Protein AF-A0AA37L229-F1 (afdb_monomer_lite)

Sequence (142 aa):
MDAYALAFFHEGLGHAGREPSPFNGANAFDILLMFHKGGVNVQSLLAHWLNDERQSAVLRYAEAGYWDFWGKNEIQNAFAEDQPEFCEAMKAWMLEPGNRQRFAQKILALDTSAMAQPAHCTCGNCTGPRQIVEAVFDWVSE

Structure (mmCIF, N/CA/C/O backbone):
data_AF-A0AA37L229-F1
#
_entry.id   AF-A0AA37L229-F1
#
loop_
_atom_site.group_PDB
_atom_site.id
_atom_site.type_symbol
_atom_site.label_atom_id
_atom_site.label_alt_id
_atom_site.label_comp_id
_atom_site.label_asym_id
_atom_site.label_entity_id
_atom_site.label_seq_id
_atom_site.pdbx_PDB_ins_code
_atom_site.Cartn_x
_atom_site.Cartn_y
_atom_site.Cartn_z
_atom_site.occupancy
_atom_site.B_iso_or_equiv
_atom_site.auth_seq_id
_atom_site.auth_comp_id
_atom_site.auth_asym_id
_atom_site.auth_atom_id
_atom_site.pdbx_PDB_model_num
ATOM 1 N N . MET A 1 1 ? -15.700 -14.506 7.193 1.00 56.59 1 MET A N 1
ATOM 2 C CA . MET A 1 1 ? -15.901 -14.072 5.790 1.00 56.59 1 MET A CA 1
ATOM 3 C C . MET A 1 1 ? -14.588 -13.612 5.146 1.00 56.59 1 MET A C 1
ATOM 5 O O . MET A 1 1 ? -14.593 -13.240 3.983 1.00 56.59 1 MET A O 1
ATOM 9 N N . ASP A 1 2 ? -13.451 -13.716 5.845 1.00 76.56 2 ASP A N 1
ATOM 10 C CA . ASP A 1 2 ? -12.199 -13.056 5.445 1.00 76.56 2 ASP A CA 1
ATOM 11 C C . ASP A 1 2 ? -11.352 -13.823 4.421 1.00 76.56 2 ASP A C 1
ATOM 13 O O . ASP A 1 2 ? -10.548 -13.216 3.723 1.00 76.56 2 ASP A O 1
ATOM 17 N N . ALA A 1 3 ? -11.543 -15.139 4.270 1.00 88.19 3 ALA A N 1
ATOM 18 C CA . ALA A 1 3 ? -10.722 -15.950 3.363 1.00 88.19 3 ALA A CA 1
ATOM 19 C C . ALA A 1 3 ? -10.881 -15.549 1.886 1.00 88.19 3 ALA A C 1
ATOM 21 O O . ALA A 1 3 ? -9.897 -15.516 1.150 1.00 88.19 3 ALA A O 1
ATOM 22 N N . TYR A 1 4 ? -12.104 -15.208 1.460 1.00 93.06 4 TYR A N 1
ATOM 23 C CA . TYR A 1 4 ? -12.345 -14.721 0.101 1.00 93.06 4 TYR A CA 1
ATOM 24 C C . TYR A 1 4 ? -11.716 -13.343 -0.119 1.00 93.06 4 TYR A C 1
ATOM 26 O O . TYR A 1 4 ? -11.012 -13.152 -1.105 1.00 93.06 4 TYR A O 1
ATOM 34 N N . ALA A 1 5 ? -11.931 -12.402 0.809 1.00 95.38 5 ALA A N 1
ATOM 35 C CA . ALA A 1 5 ? -11.370 -11.057 0.709 1.00 95.38 5 ALA A CA 1
ATOM 36 C C . ALA A 1 5 ? -9.837 -11.092 0.657 1.00 95.38 5 ALA A C 1
ATOM 38 O O . ALA A 1 5 ? -9.234 -10.428 -0.180 1.00 95.38 5 ALA A O 1
ATOM 39 N N . LEU A 1 6 ? -9.217 -11.937 1.486 1.00 95.19 6 LEU A N 1
ATOM 40 C CA . LEU A 1 6 ? -7.777 -12.159 1.475 1.00 95.19 6 LEU A CA 1
ATOM 41 C C . LEU A 1 6 ? -7.293 -12.736 0.143 1.00 95.19 6 LEU A C 1
ATOM 43 O O . LEU A 1 6 ? -6.348 -12.204 -0.427 1.00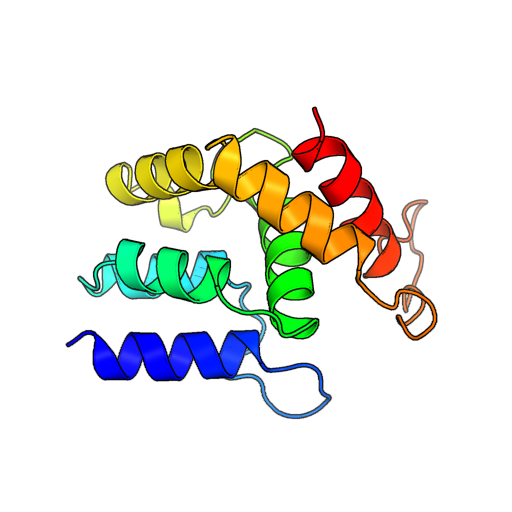 95.19 6 LEU A O 1
ATOM 47 N N . ALA A 1 7 ? -7.939 -13.788 -0.368 1.00 94.56 7 ALA A N 1
ATOM 48 C CA . ALA A 1 7 ? -7.556 -14.404 -1.638 1.00 94.56 7 ALA A CA 1
ATOM 49 C C . ALA A 1 7 ? -7.699 -13.429 -2.815 1.00 94.56 7 ALA A C 1
ATOM 51 O O . ALA A 1 7 ? -6.789 -13.313 -3.632 1.00 94.56 7 ALA A O 1
ATOM 52 N N . PHE A 1 8 ? -8.809 -12.689 -2.868 1.00 94.94 8 PHE A N 1
ATOM 53 C CA . PHE A 1 8 ? -9.053 -11.669 -3.884 1.00 94.94 8 PHE A CA 1
ATOM 54 C C . PHE A 1 8 ? -8.008 -10.552 -3.820 1.00 94.94 8 PHE A C 1
ATOM 56 O O . PHE A 1 8 ? -7.447 -10.163 -4.844 1.00 94.94 8 PHE A O 1
ATOM 63 N N . PHE A 1 9 ? -7.730 -10.045 -2.616 1.00 95.94 9 PHE A N 1
ATOM 64 C CA . PHE A 1 9 ? -6.769 -8.968 -2.422 1.00 95.94 9 PHE A CA 1
ATOM 65 C C . PHE A 1 9 ? -5.349 -9.418 -2.774 1.00 95.94 9 PHE A C 1
ATOM 67 O O . PHE A 1 9 ? -4.676 -8.748 -3.551 1.00 95.94 9 PHE A O 1
ATOM 74 N N . HIS A 1 10 ? -4.930 -10.592 -2.297 1.00 94.81 10 HIS A N 1
ATOM 75 C CA . HIS A 1 10 ? -3.657 -11.216 -2.657 1.00 94.81 10 HIS A CA 1
ATOM 76 C C . HIS A 1 10 ? -3.510 -11.389 -4.174 1.00 94.81 10 HIS A C 1
ATOM 78 O O . HIS A 1 10 ? -2.462 -11.060 -4.727 1.00 94.81 10 HIS A O 1
ATOM 84 N N . GLU A 1 11 ? -4.540 -11.869 -4.869 1.00 94.06 11 GLU A N 1
ATOM 85 C CA . GLU A 1 11 ? -4.483 -12.026 -6.325 1.00 94.06 11 GLU A CA 1
ATOM 86 C C . GLU A 1 11 ? -4.321 -10.671 -7.030 1.00 94.06 11 GLU A C 1
ATOM 88 O O . GLU A 1 11 ? -3.462 -10.514 -7.898 1.00 94.06 11 GLU A O 1
ATOM 93 N N . GLY A 1 12 ? -5.072 -9.651 -6.604 1.00 93.44 12 GLY A N 1
ATOM 94 C CA . GLY A 1 12 ? -4.958 -8.303 -7.165 1.00 93.44 12 GLY A CA 1
ATOM 95 C C . GLY A 1 12 ? -3.601 -7.634 -6.913 1.00 93.44 12 GLY A C 1
ATOM 96 O O . GLY A 1 12 ? -3.063 -6.985 -7.814 1.00 93.44 12 GLY A O 1
ATOM 97 N N . LEU A 1 13 ? -2.993 -7.853 -5.741 1.00 94.62 13 LEU A N 1
ATOM 98 C CA . LEU A 1 13 ? -1.624 -7.409 -5.442 1.00 94.62 13 LEU A CA 1
ATOM 99 C C . LEU A 1 13 ? -0.575 -8.098 -6.326 1.00 94.62 13 LEU A C 1
ATOM 101 O O . LEU A 1 13 ? 0.430 -7.490 -6.693 1.00 94.62 13 LEU A O 1
ATOM 105 N N . GLY A 1 14 ? -0.807 -9.360 -6.691 1.00 90.81 14 GLY A N 1
ATOM 106 C CA . GLY A 1 14 ? 0.073 -10.153 -7.552 1.00 90.81 14 GLY A CA 1
ATOM 107 C C . GLY A 1 14 ? 0.049 -9.761 -9.026 1.00 90.81 14 GLY A C 1
ATOM 108 O O . GLY A 1 14 ? 0.891 -10.210 -9.803 1.00 90.81 14 GLY A O 1
ATOM 109 N N . HIS A 1 15 ? -0.920 -8.944 -9.430 1.00 84.62 15 HIS A N 1
ATOM 110 C CA . HIS A 1 15 ? -1.191 -8.710 -10.835 1.00 84.62 15 HIS A CA 1
ATOM 111 C C . HIS A 1 15 ? -0.247 -7.665 -11.451 1.00 84.62 15 HIS A C 1
ATOM 113 O O . HIS A 1 15 ? -0.337 -6.474 -11.140 1.00 84.62 15 HIS A O 1
ATOM 119 N N . ALA A 1 16 ? 0.608 -8.106 -12.381 1.00 66.88 16 ALA A N 1
ATOM 120 C CA . ALA A 1 16 ? 1.636 -7.294 -13.051 1.00 66.88 16 ALA A CA 1
ATOM 121 C C . ALA A 1 16 ? 1.455 -7.170 -14.588 1.00 66.88 16 ALA A C 1
ATOM 123 O O . ALA A 1 16 ? 2.365 -6.713 -15.278 1.00 66.88 16 ALA A O 1
ATOM 124 N N . GLY A 1 17 ? 0.318 -7.611 -15.146 1.00 63.31 17 GLY A N 1
ATOM 125 C CA . GLY A 1 17 ? 0.182 -7.913 -16.579 1.00 63.31 17 GLY A CA 1
ATOM 126 C C . GLY A 1 17 ? -0.845 -7.098 -17.380 1.00 63.31 17 GLY A C 1
ATOM 127 O O . GLY A 1 17 ? -1.404 -6.109 -16.919 1.00 63.31 17 GLY A O 1
ATOM 128 N N . ARG A 1 18 ? -1.068 -7.552 -18.627 1.00 57.56 18 ARG A N 1
ATOM 129 C CA . ARG A 1 18 ? -2.096 -7.067 -19.581 1.00 57.56 18 ARG A CA 1
ATOM 130 C C . ARG A 1 18 ? -3.452 -7.770 -19.427 1.00 57.56 18 ARG A C 1
ATOM 132 O O . ARG A 1 18 ? -4.376 -7.493 -20.189 1.00 57.56 18 ARG A O 1
ATOM 139 N N . GLU A 1 19 ? -3.537 -8.732 -18.518 1.00 64.69 19 GLU A N 1
ATOM 140 C CA . GLU A 1 19 ? -4.758 -9.484 -18.254 1.00 64.69 19 GLU A CA 1
ATOM 141 C C . GLU A 1 19 ? -5.719 -8.662 -17.377 1.00 64.69 19 GLU A C 1
ATOM 143 O O . GLU A 1 19 ? -5.308 -7.681 -16.756 1.00 64.69 19 GLU A O 1
ATOM 148 N N . PRO A 1 20 ? -7.013 -9.011 -17.320 1.00 69.56 20 PRO A N 1
ATOM 149 C CA . PRO A 1 20 ? -7.942 -8.343 -16.420 1.00 69.56 20 PRO A CA 1
ATOM 150 C C . PRO A 1 20 ? -7.511 -8.544 -14.960 1.00 69.56 20 PRO A C 1
ATOM 152 O O . PRO A 1 20 ? -7.500 -9.664 -14.452 1.00 69.56 20 PRO A O 1
ATOM 155 N N . SER A 1 21 ? -7.154 -7.455 -14.281 1.00 82.25 21 SER A N 1
ATOM 156 C CA . SER A 1 21 ? -6.869 -7.474 -12.843 1.00 82.25 21 SER A CA 1
ATOM 157 C C . SER A 1 21 ? -8.166 -7.644 -12.042 1.00 82.25 21 SER A C 1
ATOM 159 O O . SER A 1 21 ? -9.157 -6.991 -12.385 1.00 82.25 21 SER A O 1
ATOM 161 N N . PRO A 1 22 ? -8.164 -8.401 -10.924 1.00 85.38 22 PRO A N 1
ATOM 162 C CA . PRO A 1 22 ? -9.277 -8.414 -9.975 1.00 85.38 22 PRO A CA 1
ATOM 163 C C . PRO A 1 22 ? -9.675 -7.013 -9.497 1.00 85.38 22 PRO A C 1
ATOM 165 O O . PRO A 1 22 ? -10.850 -6.756 -9.261 1.00 85.38 22 PRO A O 1
ATOM 168 N N . PHE A 1 23 ? -8.719 -6.083 -9.405 1.00 88.81 23 PHE A N 1
ATOM 169 C CA . PHE A 1 23 ? -8.996 -4.704 -8.993 1.00 88.81 23 PHE A CA 1
ATOM 170 C C . PHE A 1 23 ? -9.727 -3.890 -10.071 1.00 88.81 23 PHE A C 1
ATOM 172 O O . PHE A 1 23 ? -10.268 -2.833 -9.769 1.00 88.81 23 PHE A O 1
ATOM 179 N N . ASN A 1 24 ? -9.772 -4.372 -11.319 1.00 83.62 24 ASN A N 1
ATOM 180 C CA . ASN A 1 24 ? -10.528 -3.777 -12.424 1.00 83.62 24 ASN A CA 1
ATOM 181 C C . ASN A 1 24 ? -10.309 -2.255 -12.597 1.00 83.62 24 ASN A C 1
ATOM 183 O O . ASN A 1 24 ? -11.247 -1.497 -12.832 1.00 83.62 24 ASN A O 1
ATOM 187 N N . GLY A 1 25 ? -9.062 -1.801 -12.445 1.00 81.44 25 GLY A N 1
ATOM 188 C CA . GLY A 1 25 ? -8.683 -0.389 -12.569 1.00 81.44 25 GLY A CA 1
ATOM 189 C C . GLY A 1 25 ? -8.825 0.446 -11.292 1.00 81.44 25 GLY A C 1
ATOM 190 O O . GLY A 1 25 ? -8.327 1.566 -11.276 1.00 81.44 25 GLY A O 1
ATOM 191 N N . ALA A 1 26 ? -9.433 -0.083 -10.227 1.00 87.00 26 ALA A N 1
ATOM 192 C CA . ALA A 1 26 ? -9.369 0.525 -8.900 1.00 87.00 26 ALA A CA 1
ATOM 193 C C . ALA A 1 26 ? -7.970 0.344 -8.289 1.00 87.00 26 ALA A C 1
ATOM 195 O O . ALA A 1 26 ? -7.266 -0.627 -8.597 1.00 87.00 26 ALA A O 1
ATOM 196 N N . ASN A 1 27 ? -7.560 1.261 -7.414 1.00 90.69 27 ASN A N 1
ATOM 197 C CA . ASN A 1 27 ? -6.305 1.106 -6.688 1.00 90.69 27 ASN A CA 1
ATOM 198 C C . ASN A 1 27 ? -6.497 0.217 -5.442 1.00 90.69 27 ASN A C 1
ATOM 200 O O . ASN A 1 27 ? -7.610 -0.138 -5.054 1.00 90.69 27 ASN A O 1
ATOM 204 N N . ALA A 1 28 ? -5.399 -0.179 -4.799 1.00 95.50 28 ALA A N 1
ATOM 205 C CA . ALA A 1 28 ? -5.463 -1.097 -3.663 1.00 95.50 28 ALA A CA 1
ATOM 206 C C . ALA A 1 28 ? -6.188 -0.513 -2.430 1.00 95.50 28 ALA A C 1
ATOM 208 O O . ALA A 1 28 ? -6.824 -1.270 -1.696 1.00 95.50 28 ALA A O 1
ATOM 209 N N . PHE A 1 29 ? -6.133 0.804 -2.201 1.00 97.25 29 PHE A N 1
ATOM 210 C CA . PHE A 1 29 ? -6.841 1.449 -1.088 1.00 97.25 29 PHE A CA 1
ATOM 211 C C . PHE A 1 29 ? -8.351 1.486 -1.329 1.00 97.25 29 PHE A C 1
ATOM 213 O O . PHE A 1 29 ? -9.107 1.215 -0.397 1.00 97.25 29 PHE A O 1
ATOM 220 N N . ASP A 1 30 ? -8.792 1.693 -2.572 1.00 95.69 30 ASP A N 1
ATOM 221 C CA . ASP A 1 30 ? -10.208 1.598 -2.953 1.00 95.69 30 ASP A CA 1
ATOM 222 C C . ASP A 1 30 ? -10.784 0.212 -2.638 1.00 95.69 30 ASP A C 1
ATOM 224 O O . ASP A 1 30 ? -11.894 0.077 -2.118 1.00 95.69 30 ASP A O 1
ATOM 228 N N . ILE A 1 31 ? -10.014 -0.841 -2.924 1.00 96.69 31 ILE A N 1
ATOM 229 C CA . ILE A 1 31 ? -10.418 -2.225 -2.661 1.00 96.69 31 ILE A CA 1
ATOM 230 C C . ILE A 1 31 ? -10.483 -2.504 -1.157 1.00 96.69 31 ILE A C 1
ATOM 232 O O . ILE A 1 31 ? -11.425 -3.152 -0.691 1.00 96.69 31 ILE A O 1
ATOM 236 N N . LEU A 1 32 ? -9.528 -1.990 -0.377 1.00 97.44 32 LEU A N 1
ATOM 237 C CA . LEU A 1 32 ? -9.573 -2.077 1.084 1.00 97.44 32 LEU A CA 1
ATOM 238 C C . LEU A 1 32 ? -10.801 -1.349 1.649 1.00 97.44 32 LEU A C 1
ATOM 240 O O . LEU A 1 32 ? -11.482 -1.901 2.513 1.00 97.44 32 LEU A O 1
ATOM 244 N N . LEU A 1 33 ? -11.128 -0.164 1.128 1.00 97.25 33 LEU A N 1
ATOM 245 C CA . LEU A 1 33 ? -12.324 0.588 1.509 1.00 97.25 33 LEU A CA 1
ATOM 246 C C . LEU A 1 33 ? -13.605 -0.182 1.170 1.00 97.25 33 LEU A C 1
ATOM 248 O O . LEU A 1 33 ? -14.503 -0.280 2.005 1.00 97.25 33 LEU A O 1
ATOM 252 N N . MET A 1 34 ? -13.689 -0.770 -0.028 1.00 96.25 34 MET A N 1
ATOM 253 C CA . MET A 1 34 ? -14.821 -1.608 -0.435 1.00 96.25 34 MET A CA 1
ATOM 254 C C . MET A 1 34 ? -15.033 -2.764 0.551 1.00 96.25 34 MET A C 1
ATOM 256 O O . MET A 1 34 ? -16.156 -3.008 0.995 1.00 96.25 34 MET A O 1
ATOM 260 N N . PHE A 1 35 ? -13.958 -3.460 0.926 1.00 96.50 35 PHE A N 1
ATOM 261 C CA . PHE A 1 35 ? -14.027 -4.548 1.897 1.00 96.50 35 PHE A CA 1
ATOM 262 C C . PHE A 1 35 ? -14.405 -4.063 3.297 1.00 96.50 35 PHE A C 1
ATOM 264 O O . PHE A 1 35 ? -15.250 -4.693 3.935 1.00 96.50 35 PHE A O 1
ATOM 271 N N . HIS A 1 36 ? -13.861 -2.931 3.746 1.00 96.62 36 HIS A N 1
ATOM 272 C CA . HIS A 1 36 ? -14.244 -2.317 5.015 1.00 96.62 36 HIS A CA 1
ATOM 273 C C . HIS A 1 36 ? -15.744 -2.003 5.063 1.00 96.62 36 HIS A C 1
ATOM 275 O O . HIS A 1 36 ? -16.427 -2.421 5.995 1.00 96.62 36 HIS A O 1
ATOM 281 N N . LYS A 1 37 ? -16.287 -1.366 4.014 1.00 95.75 37 LYS A N 1
ATOM 282 C CA . LYS A 1 37 ? -17.732 -1.103 3.886 1.00 95.75 37 LYS A CA 1
ATOM 283 C C . LYS A 1 37 ? -18.563 -2.391 3.873 1.00 95.75 37 LYS A C 1
ATOM 285 O O . LYS A 1 37 ? -19.693 -2.402 4.350 1.00 95.75 37 LYS A O 1
ATOM 290 N N . GLY A 1 38 ? -17.997 -3.485 3.365 1.00 94.25 38 GLY A N 1
ATOM 291 C CA . GLY A 1 38 ? -18.574 -4.830 3.424 1.00 94.25 38 GLY A CA 1
ATOM 292 C C . GLY A 1 38 ? -18.439 -5.542 4.779 1.00 94.25 38 GLY A C 1
ATOM 293 O O . GLY A 1 38 ? -18.842 -6.699 4.885 1.00 94.25 38 GLY A O 1
ATOM 294 N N . GLY A 1 39 ? -17.870 -4.895 5.802 1.00 94.19 39 GLY A N 1
ATOM 295 C CA . GLY A 1 39 ? -17.680 -5.455 7.143 1.00 94.19 39 GLY A CA 1
ATOM 296 C C . GLY A 1 39 ? -16.471 -6.387 7.288 1.00 94.19 39 GLY A C 1
ATOM 297 O O . GLY A 1 39 ? -16.377 -7.114 8.276 1.00 94.19 39 GLY A O 1
ATOM 298 N N . VAL A 1 40 ?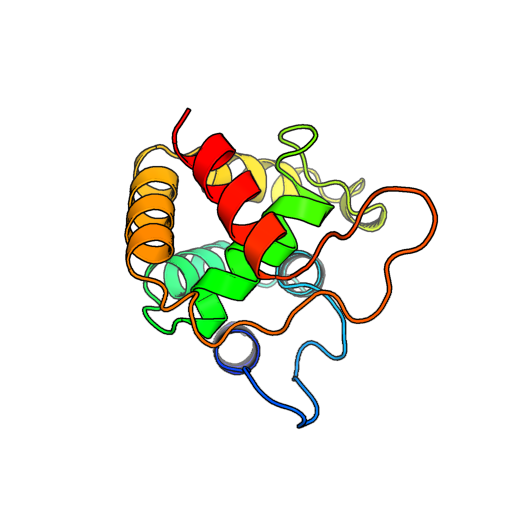 -15.550 -6.401 6.319 1.00 95.00 40 VAL A N 1
ATOM 299 C CA . VAL A 1 40 ? -14.307 -7.183 6.395 1.00 95.00 40 VAL A CA 1
ATOM 300 C C . VAL A 1 40 ? -13.271 -6.437 7.230 1.00 95.00 40 VAL A C 1
ATOM 302 O O . VAL A 1 40 ? -13.076 -5.228 7.086 1.00 95.00 40 VAL A O 1
ATOM 305 N N . ASN A 1 41 ? -12.541 -7.173 8.069 1.00 90.56 41 ASN A N 1
ATOM 306 C CA . ASN A 1 41 ? -11.443 -6.596 8.833 1.00 90.56 41 ASN A CA 1
ATOM 307 C C . ASN A 1 41 ? -10.217 -6.343 7.938 1.00 90.56 41 ASN A C 1
ATOM 309 O O . ASN A 1 41 ? -9.449 -7.257 7.624 1.00 90.56 41 ASN A O 1
ATOM 313 N N . VAL A 1 42 ? -9.996 -5.079 7.577 1.00 94.75 42 VAL A N 1
ATOM 314 C CA . VAL A 1 42 ? -8.878 -4.670 6.713 1.00 94.75 42 VAL A CA 1
ATOM 315 C C . VAL A 1 42 ? -7.499 -4.889 7.336 1.00 94.75 42 VAL A C 1
ATOM 317 O O . VAL A 1 42 ? -6.534 -5.044 6.596 1.00 94.75 42 VAL A O 1
ATOM 320 N N . GLN A 1 43 ? -7.376 -4.992 8.664 1.00 94.38 43 GLN A N 1
ATOM 321 C CA . GLN A 1 43 ? -6.076 -5.188 9.323 1.00 94.38 43 GLN A CA 1
ATOM 322 C C . GLN A 1 43 ? -5.389 -6.489 8.891 1.00 94.38 43 GLN A C 1
ATOM 324 O O . GLN A 1 43 ? -4.175 -6.519 8.703 1.00 94.38 43 GLN A O 1
ATOM 329 N N . SER A 1 44 ? -6.152 -7.563 8.666 1.00 92.81 44 SER A N 1
ATOM 330 C CA . SER A 1 44 ? -5.594 -8.825 8.164 1.00 92.81 44 SER A CA 1
ATOM 331 C C . SER A 1 44 ? -5.099 -8.708 6.719 1.00 92.81 44 SER A C 1
ATOM 333 O O . SER A 1 44 ? -4.089 -9.317 6.371 1.00 92.81 44 SER A O 1
ATOM 335 N N . LEU A 1 45 ? -5.770 -7.899 5.893 1.00 96.75 45 LEU A N 1
ATOM 336 C CA . LEU A 1 45 ? -5.362 -7.627 4.512 1.00 96.75 45 LEU A CA 1
ATOM 337 C C . LEU A 1 45 ? -4.098 -6.759 4.471 1.00 96.75 45 LEU A C 1
ATOM 339 O O . LEU A 1 45 ? -3.170 -7.058 3.723 1.00 96.75 45 LEU A O 1
ATOM 343 N N . LEU A 1 46 ? -4.027 -5.741 5.330 1.00 97.75 46 LEU A N 1
ATOM 344 C CA . LEU A 1 46 ? -2.857 -4.877 5.498 1.00 97.75 46 LEU A CA 1
ATOM 345 C C . LEU A 1 46 ? -1.640 -5.658 6.008 1.00 97.75 46 LEU A C 1
ATOM 347 O O . LEU A 1 46 ? -0.543 -5.525 5.468 1.00 97.75 46 LEU A O 1
ATOM 351 N N . ALA A 1 47 ? -1.830 -6.525 7.006 1.00 96.56 47 ALA A N 1
ATOM 352 C CA . ALA A 1 47 ? -0.778 -7.409 7.500 1.00 96.56 47 ALA A CA 1
ATOM 353 C C . ALA A 1 47 ? -0.294 -8.384 6.418 1.00 96.56 47 ALA A C 1
ATOM 355 O O . ALA A 1 47 ? 0.901 -8.659 6.325 1.00 96.56 47 ALA A O 1
ATOM 356 N N . HIS A 1 48 ? -1.200 -8.902 5.587 1.00 96.06 48 HIS A N 1
ATOM 357 C CA . HIS A 1 48 ? -0.821 -9.751 4.465 1.00 96.06 48 HIS A CA 1
ATOM 358 C C . HIS A 1 48 ? 0.004 -8.982 3.429 1.00 96.06 48 HIS A C 1
ATOM 360 O O . HIS A 1 48 ? 1.083 -9.432 3.059 1.00 96.06 48 HIS A O 1
ATOM 366 N N . TRP A 1 49 ? -0.454 -7.796 3.031 1.00 97.50 49 TRP A N 1
ATOM 367 C CA . TRP A 1 49 ? 0.243 -6.950 2.065 1.00 97.50 49 TRP A CA 1
ATOM 368 C C . TRP A 1 49 ? 1.639 -6.549 2.536 1.00 97.50 49 TRP A C 1
ATOM 370 O O . TRP A 1 49 ? 2.600 -6.621 1.775 1.00 97.50 49 TRP A O 1
ATOM 380 N N . LEU A 1 50 ? 1.779 -6.205 3.817 1.00 97.56 50 LEU A N 1
ATOM 381 C CA . LEU A 1 50 ? 3.073 -5.887 4.411 1.00 97.56 50 LEU A CA 1
ATOM 382 C C . LEU A 1 50 ? 4.085 -7.035 4.274 1.00 97.56 50 LEU A C 1
ATOM 384 O O . LEU A 1 50 ? 5.279 -6.770 4.156 1.00 97.56 50 LEU A O 1
ATOM 388 N N . ASN A 1 51 ? 3.626 -8.289 4.283 1.00 96.69 51 ASN A N 1
ATOM 389 C CA . ASN A 1 51 ? 4.466 -9.484 4.159 1.00 96.69 51 ASN A CA 1
ATOM 390 C C . ASN A 1 51 ? 4.564 -10.015 2.718 1.00 96.69 51 ASN A C 1
ATOM 392 O O . ASN A 1 51 ? 5.216 -11.029 2.482 1.00 96.69 51 ASN A O 1
ATOM 396 N N . ASP A 1 52 ? 3.917 -9.360 1.755 1.00 96.25 52 ASP A N 1
ATOM 397 C CA . ASP A 1 52 ? 3.985 -9.745 0.351 1.00 96.25 52 ASP A CA 1
ATOM 398 C C . ASP A 1 52 ? 5.277 -9.205 -0.277 1.00 96.25 52 ASP A C 1
ATOM 400 O O . ASP A 1 52 ? 5.532 -7.997 -0.278 1.00 96.25 52 ASP A O 1
ATOM 404 N N . GLU A 1 53 ? 6.121 -10.109 -0.768 1.00 94.38 53 GLU A N 1
ATOM 405 C CA . GLU A 1 53 ? 7.443 -9.794 -1.327 1.00 94.38 53 GLU A CA 1
ATOM 406 C C . GLU A 1 53 ? 7.428 -9.649 -2.855 1.00 94.38 53 GLU A C 1
ATOM 408 O O . GLU A 1 53 ? 8.458 -9.389 -3.478 1.00 94.38 53 GLU A O 1
ATOM 413 N N . ARG A 1 54 ? 6.269 -9.827 -3.500 1.00 94.25 54 ARG A N 1
ATOM 414 C CA . ARG A 1 54 ? 6.165 -9.681 -4.954 1.00 94.25 54 ARG A CA 1
ATOM 415 C C . ARG A 1 54 ? 6.346 -8.216 -5.338 1.00 94.25 54 ARG A C 1
ATOM 417 O O . ARG A 1 54 ? 5.703 -7.334 -4.774 1.00 94.25 54 ARG A O 1
ATOM 424 N N . GLN A 1 55 ? 7.147 -7.953 -6.373 1.00 93.44 55 GLN A N 1
ATOM 425 C CA . GLN A 1 55 ? 7.375 -6.588 -6.869 1.00 93.44 55 GLN A CA 1
ATOM 426 C C . GLN A 1 55 ? 6.066 -5.869 -7.237 1.00 93.44 55 GLN A C 1
ATOM 428 O O . GLN A 1 55 ? 5.925 -4.676 -6.983 1.00 93.44 55 GLN A O 1
ATOM 433 N N . SER A 1 56 ? 5.076 -6.593 -7.770 1.00 92.38 56 SER A N 1
ATOM 434 C CA . SER A 1 56 ? 3.749 -6.048 -8.074 1.00 92.38 56 SER A CA 1
ATOM 435 C C . SER A 1 56 ? 3.036 -5.510 -6.829 1.00 92.38 56 SER A C 1
ATOM 437 O O . SER A 1 56 ? 2.434 -4.443 -6.894 1.00 92.38 56 SER A O 1
ATOM 439 N N . ALA A 1 57 ? 3.152 -6.178 -5.678 1.00 95.06 57 ALA A N 1
ATOM 440 C CA . ALA A 1 57 ? 2.532 -5.733 -4.433 1.00 95.06 57 ALA A CA 1
ATOM 441 C C . ALA A 1 57 ? 3.175 -4.435 -3.919 1.00 95.06 57 ALA A C 1
ATOM 443 O O . ALA A 1 57 ? 2.474 -3.543 -3.439 1.00 95.06 57 ALA A O 1
ATOM 444 N N . VAL A 1 58 ? 4.495 -4.299 -4.075 1.00 95.69 58 VAL A N 1
ATOM 445 C CA . VAL A 1 58 ? 5.234 -3.066 -3.757 1.00 95.69 58 VAL A CA 1
ATOM 446 C C . VAL A 1 58 ? 4.824 -1.931 -4.699 1.00 95.69 58 VAL A C 1
ATOM 448 O O . VAL A 1 58 ? 4.592 -0.808 -4.258 1.00 95.69 58 VAL A O 1
ATOM 451 N N . LEU A 1 59 ? 4.658 -2.223 -5.992 1.00 93.19 59 LEU A N 1
ATOM 452 C CA . LEU A 1 59 ? 4.170 -1.252 -6.972 1.00 93.19 59 LEU A CA 1
ATOM 453 C C . LEU A 1 59 ? 2.757 -0.762 -6.650 1.00 93.19 59 LEU A C 1
ATOM 455 O O . LEU A 1 59 ? 2.502 0.435 -6.735 1.00 93.19 59 LEU A O 1
ATOM 459 N N . ARG A 1 60 ? 1.858 -1.654 -6.218 1.00 94.19 60 ARG A N 1
ATOM 460 C CA . ARG A 1 60 ? 0.514 -1.266 -5.763 1.00 94.19 60 ARG A CA 1
ATOM 461 C C . ARG A 1 60 ? 0.556 -0.349 -4.548 1.00 94.19 60 ARG A C 1
ATOM 463 O O . ARG A 1 60 ? -0.303 0.517 -4.427 1.00 94.19 60 ARG A O 1
ATOM 470 N N . TYR A 1 61 ? 1.534 -0.535 -3.661 1.00 96.56 61 TYR A N 1
ATOM 471 C CA . TYR A 1 61 ? 1.693 0.320 -2.488 1.00 96.56 61 TYR A CA 1
ATOM 472 C C . TYR A 1 61 ? 2.113 1.725 -2.916 1.00 96.56 61 TYR A C 1
ATOM 474 O O . TYR A 1 61 ? 1.503 2.704 -2.492 1.00 96.56 61 TYR A O 1
ATOM 482 N N . ALA A 1 62 ? 3.099 1.815 -3.813 1.00 94.94 62 ALA A N 1
ATOM 483 C CA . ALA A 1 62 ? 3.536 3.090 -4.362 1.00 94.94 62 ALA A CA 1
ATOM 484 C C . ALA A 1 62 ? 2.407 3.796 -5.131 1.00 94.94 62 ALA A C 1
ATOM 486 O O . ALA A 1 62 ? 2.140 4.969 -4.896 1.00 94.94 62 ALA A O 1
ATOM 487 N N . GLU A 1 63 ? 1.690 3.077 -5.994 1.00 93.00 63 GLU A N 1
ATOM 488 C CA . GLU A 1 63 ? 0.569 3.618 -6.766 1.00 93.00 63 GLU A CA 1
ATOM 489 C C . GLU A 1 63 ? -0.555 4.148 -5.864 1.00 93.00 63 GLU A C 1
ATOM 491 O O . GLU A 1 63 ? -0.919 5.319 -5.967 1.00 93.00 63 GLU A O 1
ATOM 496 N N . ALA A 1 64 ? -1.078 3.322 -4.953 1.00 94.75 64 ALA A N 1
ATOM 497 C CA . ALA A 1 64 ? -2.171 3.729 -4.073 1.00 94.75 64 ALA A CA 1
ATOM 498 C C . ALA A 1 64 ? -1.740 4.851 -3.113 1.00 94.75 64 ALA A C 1
ATOM 500 O O . ALA A 1 64 ? -2.459 5.831 -2.938 1.00 94.75 64 ALA A O 1
ATOM 501 N N . GLY A 1 65 ? -0.535 4.761 -2.541 1.00 96.00 65 GLY A N 1
ATOM 502 C CA . GLY A 1 65 ? -0.003 5.783 -1.642 1.00 96.00 65 GLY A CA 1
ATOM 503 C C . GLY A 1 65 ? 0.186 7.139 -2.322 1.00 96.00 65 GLY A C 1
ATOM 504 O O . GLY A 1 65 ? -0.156 8.165 -1.734 1.00 96.00 65 GLY A O 1
ATOM 505 N N . TYR A 1 66 ? 0.718 7.150 -3.547 1.00 94.25 66 TYR A N 1
ATOM 506 C CA . TYR A 1 66 ? 0.953 8.375 -4.312 1.00 94.25 66 TYR A CA 1
ATOM 507 C C . TYR A 1 66 ? -0.345 9.125 -4.609 1.00 94.25 66 TYR A C 1
ATOM 509 O O . TYR A 1 66 ? -0.412 10.335 -4.397 1.00 94.25 66 TYR A O 1
ATOM 517 N N . TRP A 1 67 ? -1.371 8.413 -5.082 1.00 91.75 67 TRP A N 1
ATOM 518 C CA . TRP A 1 67 ? -2.633 9.039 -5.474 1.00 91.75 67 TRP A CA 1
ATOM 519 C C . TRP A 1 67 ? -3.515 9.397 -4.281 1.00 91.75 67 TRP A C 1
ATOM 521 O O . TRP A 1 67 ? -4.094 10.484 -4.267 1.00 91.75 67 TRP A O 1
ATOM 531 N N . ASP A 1 68 ? -3.567 8.532 -3.267 1.00 94.12 68 ASP A N 1
ATOM 532 C CA . ASP A 1 68 ? -4.618 8.607 -2.255 1.00 94.12 68 ASP A CA 1
ATOM 533 C C . ASP A 1 68 ? -4.140 8.919 -0.840 1.00 94.12 68 ASP A C 1
ATOM 535 O O . ASP A 1 68 ? -4.990 9.025 0.038 1.00 94.12 68 ASP A O 1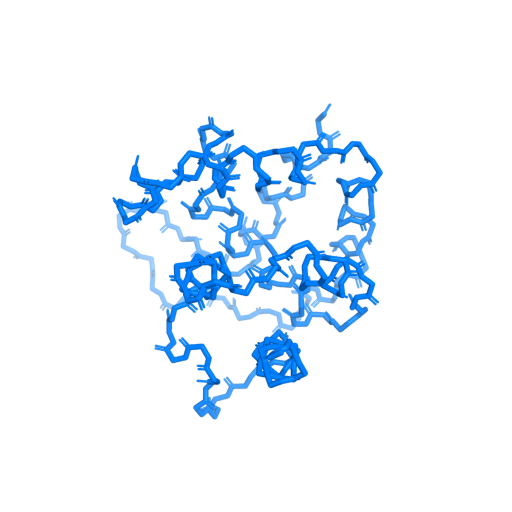
ATOM 539 N N . PHE A 1 69 ? -2.839 9.087 -0.569 1.00 96.50 69 PHE A N 1
ATOM 540 C CA . PHE A 1 69 ? -2.381 9.319 0.808 1.00 96.50 69 PHE A CA 1
ATOM 541 C C . PHE A 1 69 ? -1.294 10.385 0.959 1.00 96.50 69 PHE A C 1
ATOM 543 O O . PHE A 1 69 ? -1.521 11.400 1.621 1.00 96.50 69 PHE A O 1
ATOM 550 N N . TRP A 1 70 ? -0.116 10.184 0.364 1.00 94.44 70 TRP A N 1
ATOM 551 C CA . TRP A 1 70 ? 1.097 10.927 0.736 1.00 94.44 70 TRP A CA 1
ATOM 552 C C . TRP A 1 70 ? 1.013 12.437 0.505 1.00 94.44 70 TRP A C 1
ATOM 554 O O . TRP A 1 70 ? 1.603 13.203 1.259 1.00 94.44 70 TRP A O 1
ATOM 564 N N . GLY A 1 71 ? 0.210 12.894 -0.461 1.00 91.38 71 GLY A N 1
ATOM 565 C CA . GLY A 1 71 ? 0.023 14.326 -0.709 1.00 91.38 71 GLY A CA 1
ATOM 566 C C . GLY A 1 71 ? -0.575 15.107 0.471 1.00 91.38 71 GLY A C 1
ATOM 567 O O . GLY A 1 71 ? -0.356 16.314 0.566 1.00 91.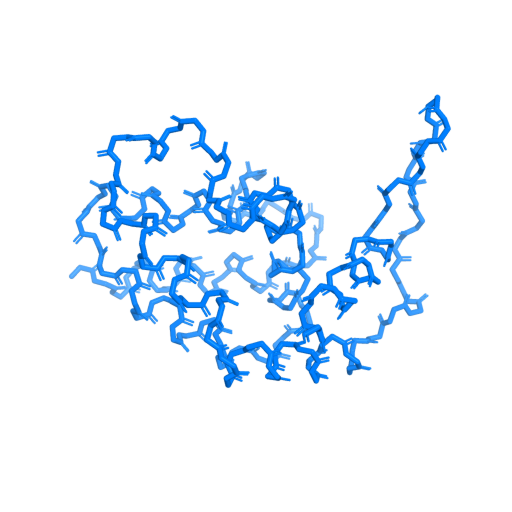38 71 GLY A O 1
ATOM 568 N N . LYS A 1 72 ? -1.330 14.450 1.366 1.00 93.06 72 LYS A N 1
ATOM 569 C CA . LYS A 1 72 ? -1.945 15.088 2.549 1.00 93.06 72 LYS A CA 1
ATOM 570 C C . LYS A 1 72 ? -1.814 14.285 3.847 1.00 93.06 72 LYS A C 1
ATOM 572 O O . LYS A 1 72 ? -2.328 14.723 4.871 1.00 93.06 72 LYS A O 1
ATOM 577 N N . ASN A 1 73 ? -1.141 13.133 3.823 1.00 94.75 73 ASN A N 1
ATOM 578 C CA . ASN A 1 73 ? -1.100 12.158 4.921 1.00 94.75 73 ASN A CA 1
ATOM 579 C C . ASN A 1 73 ? -2.494 11.702 5.398 1.00 94.75 73 ASN A C 1
ATOM 581 O O . ASN A 1 73 ? -2.696 11.409 6.580 1.00 94.75 73 ASN A O 1
ATOM 585 N N . GLU A 1 74 ? -3.458 11.668 4.475 1.00 94.81 74 GLU A N 1
ATOM 586 C CA . GLU A 1 74 ? -4.863 11.320 4.709 1.00 94.81 74 GLU A CA 1
ATOM 587 C C . GLU A 1 74 ? -5.461 10.688 3.452 1.00 94.81 74 GLU A C 1
ATOM 589 O O . GLU A 1 74 ? -5.103 11.087 2.342 1.00 94.81 74 GLU A O 1
ATOM 594 N N . ILE A 1 75 ? -6.398 9.748 3.622 1.00 96.12 75 ILE A N 1
ATOM 595 C CA . ILE A 1 75 ? -7.085 9.090 2.503 1.00 96.12 75 ILE A CA 1
ATOM 596 C C . ILE A 1 75 ? -7.880 10.120 1.692 1.00 96.12 75 ILE A C 1
ATOM 598 O O . ILE A 1 75 ? -8.767 10.781 2.224 1.00 96.12 75 ILE A O 1
ATOM 602 N N . GLN A 1 76 ? -7.556 10.253 0.405 1.00 92.75 76 GLN A N 1
ATOM 603 C CA . GLN A 1 76 ? -8.173 11.234 -0.500 1.00 92.75 76 GLN A CA 1
ATOM 604 C C . GLN A 1 76 ? -9.413 10.710 -1.235 1.00 92.75 76 GLN A C 1
ATOM 606 O O . GLN A 1 76 ? -10.079 11.475 -1.934 1.00 92.75 76 GLN A O 1
ATOM 611 N N . ASN A 1 77 ? -9.743 9.425 -1.088 1.00 92.12 77 ASN A N 1
ATOM 612 C CA . ASN A 1 77 ? -10.924 8.851 -1.715 1.00 92.12 77 ASN A CA 1
ATOM 613 C C . ASN A 1 77 ? -12.206 9.495 -1.144 1.00 92.12 77 ASN A C 1
ATOM 615 O O . ASN A 1 77 ? -12.487 9.394 0.049 1.00 92.12 77 ASN A O 1
ATOM 619 N N . ALA A 1 78 ? -13.020 10.106 -2.011 1.00 90.50 78 ALA A N 1
ATOM 620 C CA . ALA A 1 78 ? -14.260 10.795 -1.632 1.00 90.50 78 ALA A CA 1
ATOM 621 C C . ALA A 1 78 ? -15.309 9.876 -0.974 1.00 90.50 78 ALA A C 1
ATOM 623 O O . ALA A 1 78 ? -16.147 10.323 -0.197 1.00 90.50 78 ALA A O 1
ATOM 624 N N . PHE A 1 79 ? -15.270 8.572 -1.251 1.00 92.06 79 PHE A N 1
ATOM 625 C CA . PHE A 1 79 ? -16.136 7.585 -0.609 1.00 92.06 79 PHE A CA 1
ATOM 626 C C . PHE A 1 79 ? -15.633 7.151 0.774 1.00 92.06 79 PHE A C 1
ATOM 628 O O . PHE A 1 79 ? -16.279 6.309 1.392 1.00 92.06 79 PHE A O 1
ATOM 635 N N . ALA A 1 80 ? -14.494 7.657 1.251 1.00 93.94 80 ALA A N 1
ATOM 636 C CA . ALA A 1 80 ? -13.979 7.373 2.589 1.00 93.94 80 ALA A CA 1
ATOM 637 C C . ALA A 1 80 ? -14.418 8.413 3.637 1.00 93.94 80 ALA A C 1
ATOM 639 O O . ALA A 1 80 ? -14.216 8.185 4.828 1.00 93.94 80 ALA A O 1
ATOM 640 N N . GLU A 1 81 ? -15.039 9.528 3.227 1.00 90.88 81 GLU A N 1
ATOM 641 C CA . GLU A 1 81 ? -15.447 10.624 4.127 1.00 90.88 81 GLU A CA 1
ATOM 642 C C . GLU A 1 81 ? -16.372 10.158 5.263 1.00 90.88 81 GLU A C 1
ATOM 644 O O . GLU A 1 81 ? -16.299 10.662 6.383 1.00 90.88 81 GLU A O 1
ATOM 649 N N . ASP A 1 82 ? -17.220 9.163 4.995 1.00 93.31 82 ASP A N 1
ATOM 650 C CA . ASP A 1 82 ? -18.156 8.575 5.953 1.00 93.31 82 ASP A CA 1
ATOM 651 C C . ASP A 1 82 ? -17.575 7.380 6.732 1.00 93.31 82 ASP A C 1
ATOM 653 O O . ASP A 1 82 ? -18.296 6.739 7.496 1.00 93.31 82 ASP A O 1
ATOM 657 N N . GLN A 1 83 ? -16.286 7.067 6.553 1.00 96.31 83 GLN A N 1
ATOM 658 C CA . GLN A 1 83 ? -15.606 5.907 7.143 1.00 96.31 83 GLN A CA 1
ATOM 659 C C . GLN A 1 83 ? -14.401 6.333 8.007 1.00 96.31 83 GLN A C 1
ATOM 661 O O . GLN A 1 83 ? -13.255 5.998 7.690 1.00 96.31 83 GLN A O 1
ATOM 666 N N . PRO A 1 84 ? -14.615 7.059 9.122 1.00 95.50 84 PRO A N 1
ATOM 667 C CA . PRO A 1 84 ? -13.521 7.586 9.942 1.00 95.50 84 PRO A CA 1
ATOM 668 C C . PRO A 1 84 ? -12.626 6.484 10.527 1.00 95.50 84 PRO A C 1
ATOM 670 O O . PRO A 1 84 ? -11.413 6.652 10.600 1.00 95.50 84 PRO A O 1
ATOM 673 N N . GLU A 1 85 ? -13.197 5.331 10.885 1.00 95.75 85 GLU A N 1
ATOM 674 C CA . GLU A 1 85 ? -12.439 4.187 11.409 1.00 95.75 85 GLU A CA 1
ATOM 675 C C . GLU A 1 85 ? -11.466 3.612 10.371 1.00 95.75 85 GLU A C 1
ATOM 677 O O . GLU A 1 85 ? -10.333 3.262 10.703 1.00 95.75 85 GLU A O 1
ATOM 682 N N . PHE A 1 86 ? -11.880 3.557 9.101 1.00 97.31 86 PHE A N 1
ATOM 683 C CA . PHE A 1 86 ? -11.014 3.153 7.997 1.00 97.31 86 PHE A CA 1
ATOM 684 C C . PHE A 1 86 ? -9.885 4.158 7.771 1.00 97.31 86 PHE A C 1
ATOM 686 O O . PHE A 1 86 ? -8.725 3.761 7.665 1.00 97.31 86 PHE A O 1
ATOM 693 N N . CYS A 1 87 ? -10.213 5.451 7.722 1.00 97.19 87 CYS A N 1
ATOM 694 C CA . CYS A 1 87 ? -9.233 6.512 7.509 1.00 97.19 87 CYS A CA 1
ATOM 695 C C . CYS A 1 87 ? -8.156 6.514 8.600 1.00 97.19 87 CYS A C 1
ATOM 697 O O . CYS A 1 87 ? -6.967 6.554 8.281 1.00 97.19 87 CYS A O 1
ATOM 699 N N . GLU A 1 88 ? -8.553 6.388 9.869 1.00 96.38 88 GLU A N 1
ATOM 700 C CA . GLU A 1 88 ? -7.618 6.274 10.991 1.00 96.38 88 GLU A CA 1
ATOM 701 C C . GLU A 1 88 ? -6.776 4.997 10.911 1.00 96.38 88 GLU A C 1
ATOM 703 O O . GLU A 1 88 ? -5.558 5.049 11.078 1.00 96.38 88 GLU A O 1
ATOM 708 N N . ALA A 1 89 ? -7.384 3.852 10.583 1.00 97.00 89 ALA A N 1
ATOM 709 C CA . ALA A 1 89 ? -6.658 2.594 10.419 1.00 97.00 89 ALA A CA 1
ATOM 710 C C . ALA A 1 89 ? -5.592 2.669 9.312 1.00 97.00 89 ALA A C 1
ATOM 712 O O . ALA A 1 89 ? -4.460 2.224 9.517 1.00 97.00 89 ALA A O 1
ATOM 713 N N . MET A 1 90 ? -5.932 3.248 8.159 1.00 98.06 90 MET A N 1
ATOM 714 C CA . MET A 1 90 ? -4.997 3.436 7.050 1.00 98.06 90 MET A CA 1
ATOM 715 C C . MET A 1 90 ? -3.896 4.432 7.405 1.00 98.06 90 MET A C 1
ATOM 717 O O . MET A 1 90 ? -2.727 4.148 7.159 1.00 98.06 90 MET A O 1
ATOM 721 N N . LYS A 1 91 ? -4.241 5.570 8.020 1.00 97.62 91 LYS A N 1
ATOM 722 C CA . LYS A 1 91 ? -3.269 6.584 8.452 1.00 97.62 91 LYS A CA 1
ATOM 723 C C . LYS A 1 91 ? -2.285 6.014 9.466 1.00 97.62 91 LYS A C 1
ATOM 725 O O . LYS A 1 91 ? -1.080 6.173 9.294 1.00 97.62 91 LYS A O 1
ATOM 730 N N . ALA A 1 92 ? -2.783 5.291 10.467 1.00 97.62 92 ALA A N 1
ATOM 731 C CA . ALA A 1 92 ? -1.947 4.600 11.439 1.00 97.62 92 ALA A CA 1
ATOM 732 C C . ALA A 1 92 ? -1.021 3.583 10.759 1.00 97.62 92 ALA A C 1
ATOM 734 O O . ALA A 1 92 ? 0.169 3.568 11.051 1.00 97.62 92 ALA A O 1
ATOM 735 N N . TRP A 1 93 ? -1.529 2.773 9.824 1.00 98.06 93 TRP A N 1
ATOM 736 C CA . TRP A 1 93 ? -0.723 1.772 9.119 1.00 98.06 93 TRP A CA 1
ATOM 737 C C . TRP A 1 93 ? 0.348 2.389 8.208 1.00 98.06 93 TRP A C 1
ATOM 739 O O . TRP A 1 93 ? 1.486 1.921 8.213 1.00 98.06 93 TRP A O 1
ATOM 749 N N . MET A 1 94 ? 0.001 3.444 7.463 1.00 97.69 94 MET A N 1
ATOM 750 C CA . MET A 1 94 ? 0.899 4.148 6.541 1.00 97.69 94 MET A CA 1
ATOM 751 C C . MET A 1 94 ? 2.000 4.925 7.263 1.00 97.69 94 MET A C 1
ATOM 753 O O . MET A 1 94 ? 3.116 5.009 6.756 1.00 97.69 94 MET A O 1
ATOM 757 N N . LEU A 1 95 ? 1.693 5.500 8.431 1.00 97.06 95 LEU A N 1
ATOM 758 C CA . LEU A 1 95 ? 2.636 6.304 9.212 1.00 97.06 95 LEU A CA 1
ATOM 759 C C . LEU A 1 95 ? 3.423 5.491 10.249 1.00 97.06 95 LEU A C 1
ATOM 761 O O . LEU A 1 95 ? 4.348 6.025 10.860 1.00 97.06 95 LEU A O 1
ATOM 765 N N . GLU A 1 96 ? 3.090 4.213 10.451 1.00 97.75 96 GLU A N 1
ATOM 766 C CA . GLU A 1 96 ? 3.816 3.342 11.374 1.00 97.75 96 GLU A CA 1
ATOM 767 C C . GLU A 1 96 ? 5.282 3.181 10.913 1.00 97.75 96 GLU A C 1
ATOM 769 O O . GLU A 1 96 ? 5.524 2.746 9.780 1.00 97.75 96 GLU A O 1
ATOM 774 N N . PRO A 1 97 ? 6.279 3.525 11.755 1.00 97.25 97 PRO A N 1
ATOM 775 C CA . PRO A 1 97 ? 7.684 3.538 11.345 1.00 97.25 97 PRO A CA 1
ATOM 776 C C . PRO A 1 97 ? 8.202 2.201 10.799 1.00 97.25 97 PRO A C 1
ATOM 778 O O . PRO A 1 97 ? 8.958 2.187 9.827 1.00 97.25 97 PRO A O 1
ATOM 781 N N . GLY A 1 98 ? 7.793 1.073 11.387 1.00 97.50 98 GLY A N 1
ATOM 782 C CA . GLY A 1 98 ? 8.192 -0.260 10.938 1.00 97.50 98 GLY A CA 1
ATOM 783 C C . GLY A 1 98 ? 7.675 -0.602 9.538 1.00 97.50 98 GLY A C 1
ATOM 784 O O . GLY A 1 98 ? 8.427 -1.126 8.712 1.00 97.50 98 GLY A O 1
ATOM 785 N N . ASN A 1 99 ? 6.420 -0.270 9.240 1.00 97.62 99 ASN A N 1
ATOM 786 C CA . ASN A 1 99 ? 5.809 -0.463 7.929 1.00 97.62 99 ASN A CA 1
ATOM 787 C C . ASN A 1 99 ? 6.495 0.396 6.873 1.00 97.62 99 ASN A C 1
ATOM 789 O O . ASN A 1 99 ? 6.853 -0.115 5.809 1.00 97.62 99 ASN A O 1
ATOM 793 N N . ARG A 1 100 ? 6.742 1.673 7.191 1.00 97.19 100 ARG A N 1
ATOM 794 C CA . ARG A 1 100 ? 7.462 2.597 6.307 1.00 97.19 100 ARG A CA 1
ATOM 795 C C . ARG A 1 100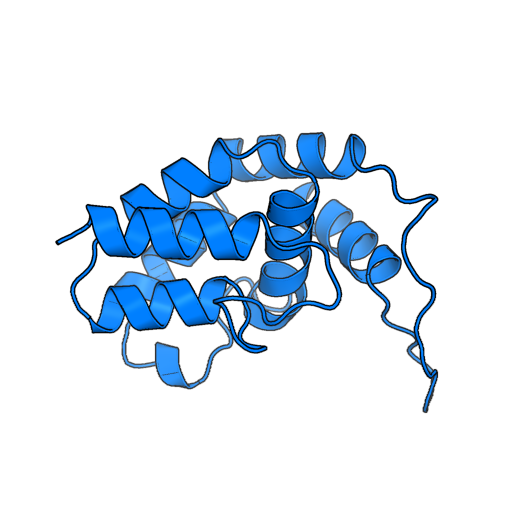 ? 8.847 2.061 5.976 1.00 97.19 100 ARG A C 1
ATOM 797 O O . ARG A 1 100 ? 9.173 1.875 4.807 1.00 97.19 100 ARG A O 1
ATOM 804 N N . GLN A 1 101 ? 9.622 1.687 6.991 1.00 97.25 101 GLN A N 1
ATOM 805 C CA . GLN A 1 101 ? 10.954 1.121 6.791 1.00 97.25 101 GLN A CA 1
ATOM 806 C C . GLN A 1 101 ? 10.929 -0.134 5.903 1.00 97.25 101 GLN A C 1
ATOM 808 O O . GLN A 1 101 ? 11.772 -0.277 5.016 1.00 97.25 101 GLN A O 1
ATOM 813 N N . ARG A 1 102 ? 9.960 -1.035 6.107 1.00 97.31 102 ARG A N 1
ATOM 814 C CA . ARG A 1 102 ? 9.806 -2.240 5.278 1.00 97.31 102 ARG A CA 1
ATOM 815 C C . ARG A 1 102 ? 9.499 -1.896 3.825 1.00 97.31 102 ARG A C 1
ATOM 817 O O . ARG A 1 102 ? 10.148 -2.440 2.936 1.00 97.31 102 ARG A O 1
ATOM 824 N N . PHE A 1 103 ? 8.555 -0.994 3.563 1.00 97.38 103 PHE A N 1
ATOM 825 C CA . PHE A 1 103 ? 8.242 -0.603 2.189 1.00 97.38 103 PHE A CA 1
ATOM 826 C C . PHE A 1 103 ? 9.375 0.182 1.528 1.00 97.38 103 PHE A C 1
ATOM 828 O O . PHE A 1 103 ? 9.652 -0.077 0.362 1.00 97.38 103 PHE A O 1
ATOM 835 N N . ALA A 1 104 ? 10.104 1.037 2.251 1.00 96.94 104 ALA A N 1
ATOM 836 C CA . ALA A 1 104 ? 11.311 1.684 1.731 1.00 96.94 104 ALA A CA 1
ATOM 837 C C . ALA A 1 104 ? 12.349 0.649 1.265 1.00 96.94 104 ALA A C 1
ATOM 839 O O . ALA A 1 104 ? 12.867 0.741 0.154 1.00 96.94 104 ALA A O 1
ATOM 840 N N . GLN A 1 105 ? 12.611 -0.384 2.074 1.00 96.75 105 GLN A N 1
ATOM 841 C CA . GLN A 1 105 ? 13.523 -1.473 1.703 1.00 96.75 105 GLN A CA 1
ATOM 842 C C . GLN A 1 105 ? 13.027 -2.261 0.487 1.00 96.75 105 GLN A C 1
ATOM 844 O O . GLN A 1 105 ? 13.809 -2.556 -0.416 1.00 96.75 105 GLN A O 1
ATOM 849 N N . LYS A 1 106 ? 11.728 -2.572 0.436 1.00 96.69 106 LYS A N 1
ATOM 850 C CA . LYS A 1 106 ? 11.110 -3.259 -0.705 1.00 96.69 106 LYS A CA 1
ATOM 851 C C . LYS A 1 106 ? 11.190 -2.433 -1.985 1.00 96.69 106 LYS A C 1
ATOM 853 O O . LYS A 1 106 ? 11.483 -2.986 -3.039 1.00 96.69 106 LYS A O 1
ATOM 858 N N . ILE A 1 107 ? 10.975 -1.120 -1.889 1.00 95.44 107 ILE A N 1
ATOM 859 C CA . ILE A 1 107 ? 11.103 -0.185 -3.008 1.00 95.44 107 ILE A CA 1
ATOM 860 C C . ILE A 1 107 ? 12.551 -0.140 -3.509 1.00 95.44 107 ILE A C 1
ATOM 862 O O . ILE A 1 107 ? 12.770 -0.246 -4.711 1.00 95.44 107 ILE A O 1
ATOM 866 N N . LEU A 1 108 ? 13.542 -0.071 -2.615 1.00 94.06 108 LEU A N 1
ATOM 867 C CA . LEU A 1 108 ? 14.962 -0.126 -2.996 1.00 94.06 108 LEU A CA 1
ATOM 868 C C . LEU A 1 108 ? 15.347 -1.431 -3.705 1.00 94.06 108 LEU A C 1
ATOM 870 O O . LEU A 1 108 ? 16.266 -1.438 -4.520 1.00 94.06 108 LEU A O 1
ATOM 874 N N . ALA A 1 109 ? 14.658 -2.530 -3.394 1.00 93.81 109 ALA A N 1
ATOM 875 C CA . ALA A 1 109 ? 14.870 -3.832 -4.018 1.00 93.81 109 ALA A CA 1
ATOM 876 C C . ALA A 1 109 ? 14.110 -4.017 -5.348 1.00 93.81 109 ALA A C 1
ATOM 878 O O . ALA A 1 109 ? 14.256 -5.065 -5.985 1.00 93.81 109 ALA A O 1
ATOM 879 N N . LEU A 1 110 ? 13.295 -3.045 -5.780 1.00 91.38 110 LEU A N 1
ATOM 880 C CA . LEU A 1 110 ? 12.581 -3.123 -7.054 1.00 91.38 110 LEU A CA 1
ATOM 881 C C . LEU A 1 110 ? 13.546 -3.058 -8.238 1.00 91.38 110 LEU A C 1
ATOM 883 O O . LEU A 1 110 ? 14.395 -2.170 -8.332 1.00 91.38 110 LEU A O 1
ATOM 887 N N . ASP A 1 111 ? 13.332 -3.939 -9.215 1.00 86.56 111 ASP A N 1
ATOM 888 C CA . ASP A 1 111 ? 13.952 -3.786 -10.525 1.00 86.56 111 ASP A CA 1
ATOM 889 C C . ASP A 1 111 ? 13.195 -2.721 -11.329 1.00 86.56 111 ASP A C 1
ATOM 891 O O . ASP A 1 111 ? 12.193 -2.980 -11.998 1.00 86.56 111 ASP A O 1
ATOM 895 N N . THR A 1 112 ? 13.675 -1.483 -11.246 1.00 82.00 112 THR A N 1
ATOM 896 C CA . THR A 1 112 ? 13.094 -0.346 -11.971 1.00 82.00 112 THR A CA 1
ATOM 897 C C . THR A 1 112 ? 13.526 -0.281 -13.437 1.00 82.00 112 THR A C 1
ATOM 899 O O . THR A 1 112 ? 12.974 0.516 -14.199 1.00 82.00 112 THR A O 1
ATOM 902 N N . SER A 1 113 ? 14.476 -1.121 -13.871 1.00 78.38 113 SER A N 1
ATOM 903 C CA . SER A 1 113 ? 15.037 -1.069 -15.228 1.00 78.38 113 SER A CA 1
ATOM 904 C C . SER A 1 113 ? 14.039 -1.503 -16.306 1.00 78.38 113 SER A C 1
ATOM 906 O O . SER A 1 113 ? 14.087 -1.001 -17.430 1.00 78.38 113 SER A O 1
ATOM 908 N N . ALA A 1 114 ? 13.096 -2.379 -15.948 1.00 73.06 114 ALA A N 1
ATOM 909 C CA . ALA A 1 114 ? 12.053 -2.894 -16.830 1.00 73.06 114 ALA A CA 1
ATOM 910 C C . ALA A 1 114 ? 10.740 -2.084 -16.784 1.00 73.06 114 ALA A C 1
ATOM 912 O O . ALA A 1 114 ? 9.778 -2.431 -17.475 1.00 73.06 114 ALA A O 1
ATOM 913 N N . MET A 1 115 ? 10.664 -1.019 -15.976 1.00 81.56 115 MET A N 1
A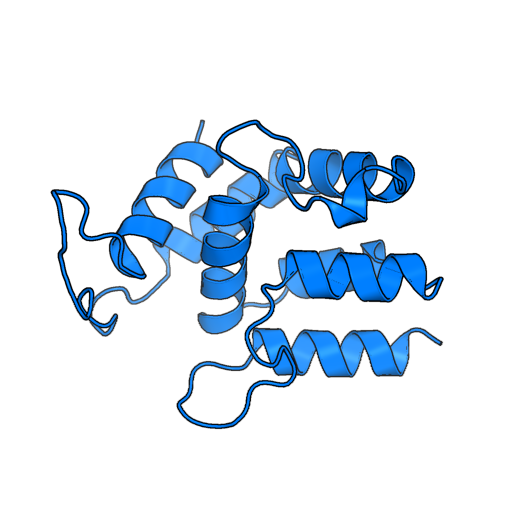TOM 914 C CA . MET A 1 115 ? 9.435 -0.235 -15.829 1.00 81.56 115 MET A CA 1
ATOM 915 C C . MET A 1 115 ? 9.151 0.595 -17.083 1.00 81.56 115 MET A C 1
ATOM 917 O O . MET A 1 115 ? 10.021 1.287 -17.614 1.00 81.56 115 MET A O 1
ATOM 921 N N . ALA A 1 116 ? 7.902 0.534 -17.552 1.00 70.25 116 ALA A N 1
ATOM 922 C CA . ALA A 1 116 ? 7.474 1.248 -18.746 1.00 70.25 116 ALA A CA 1
ATOM 923 C C . ALA A 1 116 ? 7.640 2.766 -18.583 1.00 70.25 116 ALA A C 1
ATOM 925 O O . ALA A 1 116 ? 7.350 3.339 -17.529 1.00 70.25 116 ALA A O 1
ATOM 926 N N . GLN A 1 117 ? 8.073 3.423 -19.659 1.00 67.12 117 GLN A N 1
ATOM 927 C CA . GLN A 1 117 ? 8.088 4.881 -19.724 1.00 67.12 117 GLN A CA 1
ATOM 928 C C . GLN A 1 117 ? 6.648 5.432 -19.740 1.00 67.12 117 GLN A C 1
ATOM 930 O O . GLN A 1 117 ? 5.737 4.739 -20.204 1.00 67.12 117 GLN A O 1
ATOM 935 N N . PRO A 1 118 ? 6.423 6.669 -19.257 1.00 66.38 118 PRO A N 1
ATOM 936 C CA . PRO A 1 118 ? 5.110 7.308 -19.310 1.00 66.38 118 PRO A CA 1
ATOM 937 C C . PRO A 1 118 ? 4.567 7.317 -20.748 1.00 66.38 118 PRO A C 1
ATOM 939 O O . PRO A 1 118 ? 5.245 7.784 -21.661 1.00 66.38 118 PRO A O 1
ATOM 942 N N . ALA A 1 119 ? 3.349 6.805 -20.955 1.00 59.09 119 ALA A N 1
ATOM 943 C CA . ALA A 1 119 ? 2.791 6.616 -22.297 1.00 59.09 119 ALA A CA 1
ATOM 944 C C . ALA A 1 119 ? 2.529 7.940 -23.041 1.00 59.09 119 ALA A C 1
ATOM 946 O O . ALA A 1 119 ? 2.706 7.993 -24.255 1.00 59.09 119 ALA A O 1
ATOM 947 N N . HIS A 1 120 ? 2.156 9.014 -22.331 1.00 58.62 120 HIS A N 1
ATOM 948 C CA . HIS A 1 120 ? 1.946 10.343 -22.907 1.00 58.62 120 HIS A CA 1
ATOM 949 C C . HIS A 1 120 ? 2.251 11.452 -21.896 1.00 58.62 120 HIS A C 1
ATOM 951 O O . HIS A 1 120 ? 1.712 11.476 -20.794 1.00 58.62 120 HIS A O 1
ATOM 957 N N . CYS A 1 121 ? 3.094 12.397 -22.308 1.00 58.88 121 CYS A N 1
ATOM 958 C CA . CYS A 1 121 ? 3.348 13.641 -21.596 1.00 58.88 121 CYS A CA 1
ATOM 959 C C . CYS A 1 121 ? 2.459 14.736 -22.187 1.00 58.88 121 CYS A C 1
ATOM 961 O O . CYS A 1 121 ? 2.719 15.220 -23.288 1.00 58.88 121 CYS A O 1
ATOM 963 N N . THR A 1 122 ? 1.431 15.160 -21.465 1.00 49.66 122 THR A N 1
ATOM 964 C CA . THR A 1 122 ? 0.705 16.396 -21.777 1.00 49.66 122 THR A CA 1
ATOM 965 C C . THR A 1 122 ? 0.939 17.388 -20.649 1.00 49.66 122 THR A C 1
ATOM 967 O O . THR A 1 122 ? 0.884 17.018 -19.481 1.00 49.66 122 THR A O 1
ATOM 970 N N . CYS A 1 123 ? 1.244 18.640 -21.004 1.00 50.09 123 CYS A N 1
ATOM 971 C CA . CYS A 1 123 ? 1.376 19.783 -20.088 1.00 50.09 123 CYS A CA 1
ATOM 972 C C . CYS A 1 123 ? 2.324 19.602 -18.877 1.00 50.09 123 CYS A C 1
ATOM 974 O O . CYS A 1 123 ? 1.975 19.943 -17.752 1.00 50.09 123 CYS A O 1
ATOM 976 N N . GLY A 1 124 ? 3.561 19.151 -19.118 1.00 54.12 124 GLY A N 1
ATOM 977 C CA . GLY A 1 124 ? 4.693 19.393 -18.207 1.00 54.12 124 GLY A CA 1
ATOM 978 C C . GLY A 1 124 ? 4.968 18.341 -17.128 1.00 54.12 124 GLY A C 1
ATOM 979 O O . GLY A 1 124 ? 6.081 18.336 -16.618 1.00 54.12 124 GLY A O 1
ATOM 980 N N . ASN A 1 125 ? 4.046 17.414 -16.847 1.00 56.16 125 ASN A N 1
ATOM 981 C CA . ASN A 1 125 ? 4.290 16.305 -15.916 1.00 56.16 125 ASN A CA 1
ATOM 982 C C . ASN A 1 125 ? 4.118 14.948 -16.605 1.00 56.16 125 ASN A C 1
ATOM 984 O O . ASN A 1 125 ? 3.025 14.572 -17.021 1.00 56.16 125 ASN A O 1
ATOM 988 N N . CYS A 1 126 ? 5.219 14.204 -16.706 1.00 63.06 126 CYS A N 1
ATOM 989 C CA . CYS A 1 126 ? 5.240 12.818 -17.162 1.00 63.06 126 CYS A CA 1
ATOM 990 C C . CYS A 1 126 ? 5.324 11.894 -15.937 1.00 63.06 126 CYS A C 1
ATOM 992 O O . CYS A 1 126 ? 6.401 11.396 -15.608 1.00 63.06 126 CYS A O 1
ATOM 994 N N . THR A 1 127 ? 4.215 11.690 -15.227 1.00 73.31 127 THR A N 1
ATOM 995 C CA . THR A 1 127 ? 4.203 10.783 -14.070 1.00 73.31 127 THR A CA 1
ATOM 996 C C . THR A 1 127 ? 3.990 9.350 -14.550 1.00 73.31 127 THR A C 1
ATOM 998 O O . THR A 1 127 ? 2.877 8.959 -14.892 1.00 73.31 127 THR A O 1
ATOM 1001 N N . GLY A 1 128 ? 5.072 8.576 -14.633 1.00 82.31 128 GLY A N 1
ATOM 1002 C CA . GLY A 1 128 ? 5.036 7.140 -14.903 1.00 82.31 128 GLY A CA 1
ATOM 1003 C C . GLY A 1 128 ? 5.306 6.307 -13.647 1.00 82.31 128 GLY A C 1
ATOM 1004 O O . GLY A 1 128 ? 5.622 6.862 -12.592 1.00 82.31 128 GLY A O 1
ATOM 1005 N N . PRO A 1 129 ? 5.238 4.967 -13.757 1.00 85.56 129 PRO A N 1
ATOM 1006 C CA . PRO A 1 129 ? 5.446 4.059 -12.627 1.00 85.56 129 PRO A CA 1
ATOM 1007 C C . PRO A 1 129 ? 6.763 4.302 -11.887 1.00 85.56 129 PRO A C 1
ATOM 1009 O O . PRO A 1 129 ? 6.796 4.293 -10.662 1.00 85.56 129 PRO A O 1
ATOM 1012 N N . ARG A 1 130 ? 7.842 4.593 -12.624 1.00 88.50 130 ARG A N 1
ATOM 1013 C CA . ARG A 1 130 ? 9.145 4.896 -12.029 1.00 88.50 130 ARG A CA 1
ATOM 1014 C C . ARG A 1 130 ? 9.121 6.179 -11.192 1.00 88.50 130 ARG A C 1
ATOM 1016 O O . ARG A 1 130 ? 9.580 6.152 -10.058 1.00 88.50 130 ARG A O 1
ATOM 1023 N N . GLN A 1 131 ? 8.556 7.269 -11.717 1.00 88.69 131 GLN A N 1
ATOM 1024 C CA . GLN A 1 131 ? 8.458 8.541 -10.988 1.00 88.69 131 GLN A CA 1
ATOM 1025 C C . GLN A 1 131 ? 7.592 8.412 -9.730 1.00 88.69 131 GLN A C 1
ATOM 1027 O O . GLN A 1 131 ? 7.894 9.029 -8.715 1.00 88.69 131 GLN A O 1
ATOM 1032 N N . ILE A 1 132 ? 6.530 7.602 -9.787 1.00 91.25 132 ILE A N 1
ATOM 1033 C CA . ILE A 1 132 ? 5.680 7.305 -8.626 1.00 91.25 132 ILE A CA 1
ATOM 1034 C C . ILE A 1 132 ? 6.489 6.596 -7.540 1.00 91.25 132 ILE A C 1
ATOM 1036 O O . ILE A 1 132 ? 6.454 7.006 -6.385 1.00 91.25 132 ILE A O 1
ATOM 1040 N N . VAL A 1 133 ? 7.226 5.545 -7.907 1.00 92.62 133 VAL A N 1
ATOM 1041 C CA . VAL A 1 133 ? 8.052 4.784 -6.963 1.00 92.62 133 VAL A CA 1
ATOM 1042 C C . VAL A 1 133 ? 9.137 5.663 -6.341 1.00 92.62 133 VAL A C 1
ATOM 1044 O O . VAL A 1 133 ? 9.330 5.599 -5.131 1.00 92.62 133 VAL A O 1
ATOM 1047 N N . GLU A 1 134 ? 9.805 6.501 -7.139 1.00 91.31 134 GLU A N 1
ATOM 1048 C CA . GLU A 1 134 ? 10.810 7.459 -6.656 1.00 91.31 134 GLU A CA 1
ATOM 1049 C C . GLU A 1 134 ? 10.188 8.467 -5.670 1.00 91.31 134 GLU A C 1
ATOM 1051 O O . GLU A 1 134 ? 10.684 8.607 -4.556 1.00 91.31 134 GLU A O 1
ATOM 1056 N N . ALA A 1 135 ? 9.050 9.085 -6.010 1.00 92.56 135 ALA A N 1
ATOM 1057 C CA . ALA A 1 135 ? 8.369 10.034 -5.123 1.00 92.56 135 ALA A CA 1
ATOM 1058 C C . ALA A 1 135 ? 7.902 9.391 -3.807 1.00 92.56 135 ALA A C 1
ATOM 1060 O O . ALA A 1 135 ? 8.046 9.970 -2.732 1.00 92.56 135 ALA A O 1
ATOM 1061 N N . VAL A 1 136 ? 7.357 8.173 -3.875 1.00 94.25 136 VAL A N 1
ATOM 1062 C CA . VAL A 1 136 ? 6.935 7.448 -2.672 1.00 94.25 136 VAL A CA 1
ATOM 1063 C C . VAL A 1 136 ? 8.126 7.018 -1.830 1.00 94.25 136 VAL A C 1
ATOM 1065 O O . VAL A 1 136 ? 8.022 7.039 -0.608 1.00 94.25 136 VAL A O 1
ATOM 1068 N N . PHE A 1 137 ? 9.255 6.655 -2.437 1.00 95.38 137 PHE A N 1
ATOM 1069 C CA . PHE A 1 137 ? 10.462 6.336 -1.682 1.00 95.38 137 PHE A CA 1
ATOM 1070 C C . PHE A 1 137 ? 10.915 7.510 -0.810 1.00 95.38 137 PHE A C 1
ATOM 1072 O O . PHE A 1 137 ? 11.198 7.299 0.371 1.00 95.38 137 PHE A O 1
ATOM 1079 N N . ASP A 1 138 ? 10.922 8.725 -1.364 1.00 93.25 138 ASP A N 1
ATOM 1080 C CA . ASP A 1 138 ? 11.265 9.937 -0.619 1.00 93.25 138 ASP A CA 1
ATOM 1081 C C . ASP A 1 138 ? 10.309 10.123 0.570 1.00 93.25 138 ASP A C 1
ATOM 1083 O O . ASP A 1 138 ? 10.755 10.146 1.717 1.00 93.25 138 ASP A O 1
ATOM 1087 N N . TRP A 1 139 ? 8.990 10.110 0.335 1.00 92.88 139 TRP A N 1
ATOM 1088 C CA . TRP A 1 139 ? 8.002 10.285 1.410 1.00 92.88 139 TRP A CA 1
ATOM 1089 C C . TRP A 1 139 ? 8.034 9.194 2.470 1.00 92.88 139 TRP A C 1
ATOM 1091 O O . TRP A 1 139 ? 7.810 9.468 3.643 1.00 92.88 139 TRP A O 1
ATOM 1101 N N . VAL A 1 140 ? 8.284 7.942 2.098 1.00 91.62 140 VAL A N 1
ATOM 1102 C CA . VAL A 1 140 ? 8.344 6.833 3.057 1.00 91.62 140 VAL A CA 1
ATOM 1103 C C . VAL A 1 140 ? 9.613 6.909 3.917 1.00 91.62 140 VAL A C 1
ATOM 1105 O O . VAL A 1 140 ? 9.615 6.375 5.027 1.00 91.62 140 VAL A O 1
ATOM 1108 N N . SER A 1 141 ? 10.659 7.589 3.443 1.00 88.31 141 SER A N 1
ATOM 1109 C CA . SER A 1 141 ? 11.966 7.669 4.106 1.00 88.31 141 SER A CA 1
ATOM 1110 C C . SER A 1 141 ? 12.140 8.869 5.050 1.00 88.31 141 SER A C 1
ATOM 1112 O O . SER A 1 141 ? 13.140 8.907 5.768 1.00 88.31 141 SER A O 1
ATOM 1114 N N . GLU A 1 142 ? 11.201 9.823 5.059 1.00 79.38 142 GLU A N 1
ATOM 1115 C CA . GLU A 1 142 ? 11.201 11.022 5.931 1.00 79.38 142 GLU A CA 1
ATOM 1116 C C . GLU A 1 142 ? 10.916 10.746 7.420 1.00 79.38 142 GLU A C 1
ATOM 1118 O O . GLU A 1 142 ? 11.654 11.269 8.280 1.00 79.38 142 GLU A O 1
#

Radius of gyration: 14.76 Å; chains: 1; bounding box: 34×36×34 Å

Foldseek 3Di:
DAPVLLVLLVQQLQDDDPDQRSCNPPASLVSLVVVVVVVHDSVVNLVVLLPDLHLSSLLSCLVLCLPAALVPLWGNPPVCPVPVVSGVVVSCQLPPLVSLVSSLVSLVVDPCVPFDFQPDDDDPDRDGSSNSSVVSNVSSVD

Secondary structure (DSSP, 8-state):
-HHHHHHHHHHHHH--SSS--TTTT--HHHHHHHHHHTT--HHHHHHHHHT---HHHHHHHHHHHHHHTTTTTS---GGGTT-HHHHHHHHHHHH-HHHHHHHHHHHHTS-GGGPPPPS---TT----HHHHHHHHHHHHH-

pLDDT: mean 89.13, std 11.75, range [49.66, 98.06]